Protein AF-A0A3D1CGH7-F1 (afdb_monomer_lite)

Sequence (88 aa):
MNEVIQKFRRAKLKGSVLIAYVNGKVEVIRSDSTRIDSFTPDITIGVYNAKADESQILEDILHHIEQYERIKAEQSKRLDAALGVLHS

Foldseek 3Di:
DVVLLVLCVVQQVPWKWWWFQDPNDIDIHHPPDPCVVVDDPLGTLDIDHNPDDPVVSVVSVVVVVVVVVVVVVVVVVVVVVVVVVVVD

pLDDT: mean 77.83, std 8.23, range [46.66, 89.19]

Radius of gyration: 16.79 Å; chains: 1; bounding box: 40×20×51 Å

Structure (mmCIF, N/CA/C/O backbone):
data_AF-A0A3D1CGH7-F1
#
_entry.id   AF-A0A3D1CGH7-F1
#
loop_
_atom_site.group_PDB
_atom_site.id
_atom_site.type_symbol
_atom_site.label_atom_id
_atom_site.label_alt_id
_atom_site.label_comp_id
_atom_site.label_asym_id
_atom_site.label_entity_id
_atom_site.label_seq_id
_atom_site.pdbx_PDB_ins_code
_atom_site.Cartn_x
_atom_site.Cartn_y
_atom_site.Cartn_z
_atom_site.occupancy
_atom_site.B_iso_or_equiv
_atom_site.auth_seq_id
_atom_site.auth_comp_id
_atom_site.auth_asym_id
_atom_site.auth_atom_id
_atom_site.pdbx_PDB_model_num
ATOM 1 N N . MET A 1 1 ? 3.639 11.616 3.250 1.00 62.81 1 MET A N 1
ATOM 2 C CA . MET A 1 1 ? 3.686 10.604 4.331 1.00 62.81 1 MET A CA 1
ATOM 3 C C . MET A 1 1 ? 2.749 10.927 5.496 1.00 62.81 1 MET A C 1
ATOM 5 O O . MET A 1 1 ? 1.880 10.121 5.793 1.00 62.81 1 MET A O 1
ATOM 9 N N . ASN A 1 2 ? 2.845 12.113 6.113 1.00 66.06 2 ASN A N 1
ATOM 10 C CA . ASN A 1 2 ? 2.073 12.449 7.322 1.00 66.06 2 ASN A CA 1
ATOM 11 C C . ASN A 1 2 ? 0.533 12.407 7.134 1.00 66.06 2 ASN A C 1
ATOM 13 O O . ASN A 1 2 ? -0.193 11.910 7.992 1.00 66.06 2 ASN A O 1
ATOM 17 N N . GLU A 1 3 ? 0.020 12.840 5.976 1.00 70.69 3 GLU A N 1
ATOM 18 C CA . GLU A 1 3 ? -1.419 12.760 5.653 1.00 70.69 3 GLU A CA 1
ATOM 19 C C . GLU A 1 3 ? -1.947 11.326 5.492 1.00 70.69 3 GLU A C 1
ATOM 21 O O . GLU A 1 3 ? -3.099 11.049 5.826 1.00 70.69 3 GLU A O 1
ATOM 26 N N . VAL A 1 4 ? -1.114 10.406 4.999 1.00 69.00 4 VAL A N 1
ATOM 27 C CA . VAL A 1 4 ? -1.478 8.991 4.817 1.00 69.00 4 VAL A CA 1
ATOM 28 C C . VAL A 1 4 ? -1.640 8.327 6.182 1.00 69.00 4 VAL A C 1
ATOM 30 O O . VAL A 1 4 ? -2.652 7.677 6.431 1.00 69.00 4 VAL A O 1
ATOM 33 N N . ILE A 1 5 ? -0.710 8.597 7.104 1.00 73.12 5 ILE A N 1
ATOM 34 C CA . ILE A 1 5 ? -0.755 8.111 8.491 1.00 73.12 5 ILE A CA 1
ATOM 35 C C . ILE A 1 5 ? -1.992 8.652 9.218 1.00 73.12 5 ILE A C 1
ATOM 37 O O . ILE A 1 5 ? -2.699 7.907 9.892 1.00 73.12 5 ILE A O 1
ATOM 41 N N . GLN A 1 6 ? -2.311 9.938 9.052 1.00 78.38 6 GLN A N 1
ATOM 42 C CA . GLN A 1 6 ? -3.509 10.549 9.640 1.00 78.38 6 GLN A CA 1
ATOM 43 C C . GLN A 1 6 ? -4.806 9.907 9.121 1.00 78.38 6 GLN A C 1
ATOM 45 O O . GLN A 1 6 ? -5.707 9.596 9.908 1.00 78.38 6 GLN A O 1
ATOM 50 N N . LYS A 1 7 ? -4.908 9.681 7.803 1.00 75.19 7 LYS A N 1
ATOM 51 C CA . LYS A 1 7 ? -6.057 8.995 7.189 1.00 75.19 7 LYS A CA 1
ATOM 52 C C . LYS A 1 7 ? -6.167 7.554 7.674 1.00 75.19 7 LYS A C 1
ATOM 54 O O . LYS A 1 7 ? -7.266 7.122 8.018 1.00 75.19 7 LYS A O 1
ATOM 59 N N . PHE A 1 8 ? -5.041 6.856 7.778 1.00 75.06 8 PHE A N 1
ATOM 60 C CA . PHE A 1 8 ? -4.972 5.512 8.334 1.00 75.06 8 PHE A CA 1
ATOM 61 C C . PHE A 1 8 ? -5.447 5.467 9.789 1.00 75.06 8 PHE A C 1
ATOM 63 O O . PHE A 1 8 ? -6.386 4.732 10.082 1.00 75.06 8 PHE A O 1
ATOM 70 N N . ARG A 1 9 ? -4.906 6.308 10.682 1.00 75.69 9 ARG A N 1
ATOM 71 C CA . ARG A 1 9 ? -5.334 6.399 12.093 1.00 75.69 9 ARG A CA 1
ATOM 72 C C . ARG A 1 9 ? -6.842 6.583 12.228 1.00 75.69 9 ARG A C 1
ATOM 74 O O . ARG A 1 9 ? -7.484 5.896 13.016 1.00 75.69 9 ARG A O 1
ATOM 81 N N . ARG A 1 10 ? -7.425 7.481 11.426 1.00 76.62 10 ARG A N 1
ATOM 82 C CA . ARG A 1 10 ? -8.877 7.730 11.421 1.00 76.62 10 ARG A CA 1
ATOM 83 C C . ARG A 1 10 ? -9.682 6.547 10.875 1.00 76.62 10 ARG A C 1
ATOM 85 O O . ARG A 1 10 ? -10.763 6.270 11.387 1.00 76.62 10 ARG A O 1
ATOM 92 N N . ALA A 1 11 ? -9.179 5.868 9.847 1.00 72.25 11 ALA A N 1
ATOM 93 C CA . ALA A 1 11 ? -9.836 4.721 9.223 1.00 72.25 11 ALA A CA 1
ATOM 94 C C . ALA A 1 11 ? -9.776 3.457 10.102 1.00 72.25 11 ALA A C 1
ATOM 96 O O . ALA A 1 11 ? -10.780 2.754 10.231 1.00 72.25 11 ALA A O 1
ATOM 97 N N . LYS A 1 12 ? -8.632 3.220 10.755 1.00 69.25 12 LYS A N 1
ATOM 98 C CA . LYS A 1 12 ? -8.317 2.069 11.613 1.00 69.25 12 LYS A CA 1
ATOM 99 C C . LYS A 1 12 ? -9.254 1.942 12.815 1.00 69.25 12 LYS A C 1
ATOM 101 O O . LYS A 1 12 ? -9.643 0.839 13.183 1.00 69.25 12 LYS A O 1
ATOM 106 N N . LEU A 1 13 ? -9.671 3.067 13.400 1.00 67.38 13 LEU A N 1
ATOM 107 C CA . LEU A 1 13 ? -10.596 3.089 14.543 1.00 67.38 13 LEU A CA 1
ATOM 108 C C . LEU A 1 13 ? -11.979 2.501 14.228 1.00 67.38 13 LEU A C 1
ATOM 110 O O . LEU A 1 13 ? -12.735 2.201 15.146 1.00 67.38 13 LEU A O 1
ATOM 114 N N . LYS A 1 14 ? -12.326 2.351 12.944 1.00 68.06 14 LYS A N 1
ATOM 115 C CA . LYS A 1 14 ? -13.649 1.902 12.504 1.00 68.06 14 LYS A CA 1
ATOM 116 C C . LYS A 1 14 ? -13.667 0.492 11.899 1.00 68.06 14 LYS A C 1
ATOM 118 O O . LYS A 1 14 ? -14.728 0.079 11.444 1.00 68.06 14 LYS A O 1
ATOM 123 N N . GLY A 1 15 ? -12.538 -0.225 11.851 1.00 76.12 15 GLY A N 1
ATOM 124 C CA . GLY A 1 15 ? -12.463 -1.582 11.291 1.00 76.12 15 GLY A CA 1
ATOM 125 C C . GLY A 1 15 ? -11.181 -1.859 10.500 1.00 76.12 15 GLY A C 1
ATOM 126 O O . GLY A 1 15 ? -10.112 -1.353 10.838 1.00 76.12 15 GLY A O 1
ATOM 127 N N . SER A 1 16 ? -11.288 -2.682 9.454 1.00 81.62 16 SER A N 1
ATOM 128 C CA . SER A 1 16 ? -10.173 -2.979 8.545 1.00 81.62 16 SER A CA 1
ATOM 129 C C . SER A 1 16 ? -10.003 -1.890 7.485 1.00 81.62 16 SER A C 1
ATOM 131 O O . SER A 1 16 ? -10.973 -1.253 7.056 1.00 81.62 16 SER A O 1
ATOM 133 N N . VAL A 1 17 ? -8.765 -1.689 7.053 1.00 85.38 17 VAL A N 1
ATOM 134 C CA . VAL A 1 17 ? -8.333 -0.651 6.123 1.00 85.38 17 VAL A CA 1
ATOM 135 C C . VAL A 1 17 ? -7.446 -1.294 5.065 1.00 85.38 17 VAL A C 1
ATOM 137 O O . VAL A 1 17 ? -6.488 -1.986 5.397 1.00 85.38 17 VAL A O 1
ATOM 140 N N . LEU A 1 18 ? -7.764 -1.063 3.800 1.00 86.50 18 LEU A N 1
ATOM 141 C CA . LEU A 1 18 ? -6.939 -1.431 2.661 1.00 86.50 18 LEU A CA 1
ATOM 142 C C . LEU A 1 18 ? -6.038 -0.249 2.302 1.00 86.50 18 LEU A C 1
ATOM 144 O O . LEU A 1 18 ? -6.494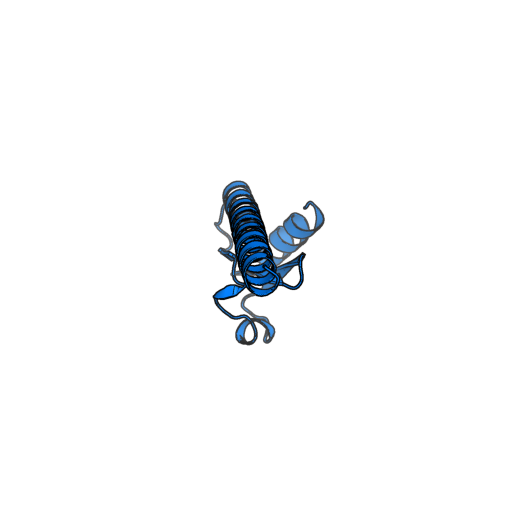 0.896 2.238 1.00 86.50 18 LEU A O 1
ATOM 148 N N . ILE A 1 19 ? -4.760 -0.528 2.081 1.00 87.56 19 ILE A N 1
ATOM 149 C CA . ILE A 1 19 ? -3.786 0.444 1.594 1.00 87.56 19 ILE A CA 1
ATOM 150 C C . ILE A 1 19 ? -3.345 0.004 0.206 1.00 87.56 19 ILE A C 1
ATOM 152 O O . ILE A 1 19 ? -2.991 -1.156 -0.005 1.00 87.56 19 ILE A O 1
ATOM 156 N N . ALA A 1 20 ? -3.379 0.935 -0.738 1.00 88.31 20 ALA A N 1
ATOM 157 C CA . ALA A 1 20 ? -3.050 0.681 -2.132 1.00 88.31 20 ALA A CA 1
ATOM 158 C C . ALA A 1 20 ? -2.204 1.811 -2.715 1.00 88.31 20 ALA A C 1
ATOM 160 O O . ALA A 1 20 ? -2.282 2.954 -2.260 1.00 88.31 20 ALA A O 1
ATOM 161 N N . TYR A 1 21 ? -1.415 1.497 -3.736 1.00 85.25 21 TYR A N 1
ATOM 162 C CA . TYR A 1 21 ? -0.610 2.454 -4.478 1.00 85.25 21 TYR A CA 1
ATOM 163 C C . TYR A 1 21 ? -1.196 2.662 -5.874 1.00 85.25 21 TYR A C 1
ATOM 165 O O . TYR A 1 21 ? -1.122 1.794 -6.737 1.00 85.25 21 TYR A O 1
ATOM 173 N N . VAL A 1 22 ? -1.801 3.827 -6.100 1.00 82.62 22 VAL A N 1
ATOM 174 C CA . VAL A 1 22 ? -2.521 4.146 -7.337 1.00 82.62 22 VAL A CA 1
ATOM 175 C C . VAL A 1 22 ? -1.972 5.427 -7.929 1.00 82.62 22 VAL A C 1
ATOM 177 O O . VAL A 1 22 ? -1.913 6.456 -7.257 1.00 82.62 22 VAL A O 1
ATOM 180 N N . ASN A 1 23 ? -1.586 5.384 -9.206 1.00 80.50 23 ASN A N 1
ATOM 181 C CA . ASN A 1 23 ? -1.139 6.560 -9.961 1.00 80.50 23 ASN A CA 1
ATOM 182 C C . ASN A 1 23 ? -0.063 7.388 -9.229 1.00 80.50 23 ASN A C 1
ATOM 184 O O . ASN A 1 23 ? -0.111 8.619 -9.212 1.00 80.50 23 ASN A O 1
ATOM 188 N N . GLY A 1 24 ? 0.892 6.716 -8.582 1.00 77.56 24 GLY A N 1
ATOM 189 C CA . GLY A 1 24 ? 1.980 7.379 -7.863 1.00 77.56 24 GLY A CA 1
ATOM 190 C C . GLY A 1 24 ? 1.633 7.849 -6.444 1.00 77.56 24 GLY A C 1
ATOM 191 O O . GLY A 1 24 ? 2.411 8.588 -5.840 1.00 77.56 24 GLY A O 1
ATOM 192 N N . LYS A 1 25 ? 0.463 7.481 -5.904 1.00 83.69 25 LYS A N 1
ATOM 193 C CA . LYS A 1 25 ? -0.017 7.929 -4.589 1.00 83.69 25 LYS A CA 1
ATOM 194 C C . LYS A 1 25 ? -0.505 6.762 -3.741 1.00 83.69 25 LYS A C 1
ATOM 196 O O . LYS A 1 25 ? -1.169 5.858 -4.232 1.00 83.69 25 LYS A O 1
ATOM 201 N N . VAL A 1 26 ? -0.230 6.832 -2.440 1.00 85.75 26 VAL A N 1
ATOM 202 C CA . VAL A 1 26 ? -0.785 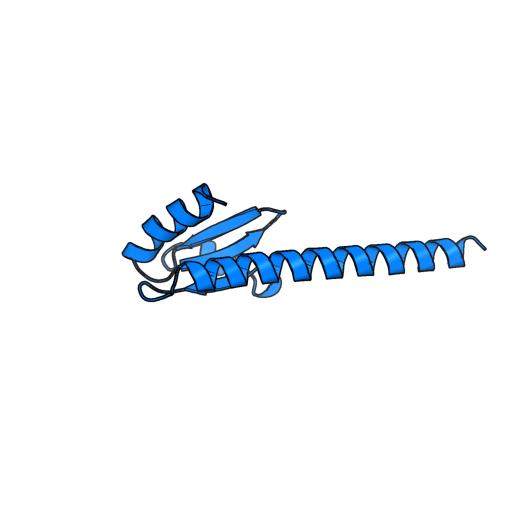5.891 -1.460 1.00 85.75 26 VAL A CA 1
ATOM 203 C C . VAL A 1 26 ? -2.211 6.317 -1.110 1.00 85.75 26 VAL A C 1
ATOM 205 O O . VAL A 1 26 ? -2.429 7.414 -0.585 1.00 85.75 26 VAL A O 1
ATOM 208 N N . GLU A 1 27 ? -3.177 5.449 -1.385 1.00 86.62 27 GLU A N 1
ATOM 209 C CA . GLU A 1 27 ? -4.568 5.590 -0.971 1.00 86.62 27 GLU A CA 1
ATOM 210 C C . GLU A 1 27 ? -4.889 4.681 0.218 1.00 86.62 27 GLU A C 1
ATOM 212 O O . GLU A 1 27 ? -4.366 3.578 0.360 1.00 86.62 27 GLU A O 1
ATOM 217 N N . VAL A 1 28 ? -5.773 5.179 1.083 1.00 85.75 28 VAL A N 1
ATOM 218 C CA . VAL A 1 28 ? -6.255 4.491 2.282 1.00 85.75 28 VAL A CA 1
ATOM 219 C C . VAL A 1 28 ? -7.764 4.344 2.141 1.00 85.75 28 VAL A C 1
ATOM 221 O O . VAL A 1 28 ? -8.487 5.345 2.145 1.00 85.75 28 VAL A O 1
ATOM 224 N N . ILE A 1 29 ? -8.240 3.110 2.013 1.00 85.62 29 ILE A N 1
ATOM 225 C CA . ILE A 1 29 ? -9.646 2.777 1.776 1.00 85.62 29 ILE A CA 1
ATOM 226 C C . ILE A 1 29 ? -10.172 1.967 2.952 1.00 85.62 29 ILE A C 1
ATOM 228 O O . ILE A 1 29 ? -9.516 1.063 3.459 1.00 85.62 29 ILE A O 1
ATOM 232 N N . ARG A 1 30 ? -11.373 2.294 3.420 1.00 83.94 30 ARG A N 1
ATOM 233 C CA . ARG A 1 30 ? -12.015 1.523 4.487 1.00 83.94 30 ARG A CA 1
ATOM 234 C C . ARG A 1 30 ? -12.652 0.260 3.912 1.00 83.94 30 ARG A C 1
ATOM 236 O O . ARG A 1 30 ? -13.177 0.290 2.805 1.00 83.94 30 ARG A O 1
ATOM 243 N N . SER A 1 31 ? -12.651 -0.814 4.695 1.00 76.75 31 SER A N 1
ATOM 244 C CA . SER A 1 31 ? -13.273 -2.095 4.322 1.00 76.75 31 SER A CA 1
ATOM 245 C C . SER A 1 31 ? -14.775 -2.023 4.044 1.00 76.75 31 SER A C 1
ATOM 247 O O . SER A 1 31 ? -15.282 -2.831 3.281 1.00 76.75 31 SER A O 1
ATOM 249 N N . ASP A 1 32 ? -15.479 -1.044 4.613 1.00 79.31 32 ASP A N 1
ATOM 250 C CA . ASP A 1 32 ? -16.905 -0.789 4.376 1.00 79.31 32 ASP A CA 1
ATOM 251 C C . ASP A 1 32 ? -17.169 0.127 3.166 1.00 79.31 32 ASP A C 1
ATOM 253 O O . ASP A 1 32 ? -18.304 0.536 2.926 1.00 79.31 32 ASP A O 1
ATOM 257 N N . SER A 1 33 ? -16.134 0.498 2.409 1.00 78.62 33 SER A N 1
ATOM 258 C CA . SER A 1 33 ? -16.286 1.310 1.205 1.00 78.62 33 SER A CA 1
ATOM 259 C C . SER A 1 33 ? -16.615 0.434 0.002 1.00 78.62 33 SER A C 1
ATOM 261 O O . SER A 1 33 ? -15.860 -0.476 -0.309 1.00 78.62 33 SER A O 1
ATOM 263 N N . THR A 1 34 ? -17.642 0.799 -0.769 1.00 78.94 34 THR A N 1
ATOM 264 C CA . THR A 1 34 ? -17.948 0.184 -2.079 1.00 78.94 34 THR A CA 1
ATOM 265 C C . THR A 1 34 ? -16.805 0.295 -3.091 1.00 78.94 34 THR A C 1
ATOM 267 O O . THR A 1 34 ? -16.785 -0.406 -4.095 1.00 78.94 34 THR A O 1
ATOM 270 N N . ARG A 1 35 ? -15.831 1.183 -2.844 1.00 77.19 35 ARG A N 1
ATOM 271 C CA . ARG A 1 35 ? -14.626 1.291 -3.668 1.00 77.19 35 ARG A CA 1
ATOM 272 C C . ARG A 1 35 ? -13.682 0.110 -3.476 1.00 77.19 35 ARG A C 1
ATOM 274 O O . ARG A 1 35 ? -12.846 -0.081 -4.348 1.00 77.19 35 ARG A O 1
ATOM 281 N N . ILE A 1 36 ? -13.775 -0.652 -2.380 1.00 74.31 36 ILE A N 1
ATOM 282 C CA . ILE A 1 36 ? -12.833 -1.744 -2.102 1.00 74.31 36 ILE A CA 1
ATOM 283 C C . ILE A 1 36 ? -12.865 -2.823 -3.189 1.00 74.31 36 ILE A C 1
ATOM 285 O O . ILE A 1 36 ? -11.814 -3.324 -3.570 1.00 74.31 36 ILE A O 1
ATOM 289 N N . ASP A 1 37 ? -14.040 -3.078 -3.769 1.00 74.75 37 ASP A N 1
ATOM 290 C CA . ASP A 1 37 ? -14.236 -4.055 -4.846 1.00 74.75 37 ASP A CA 1
ATOM 291 C C . ASP A 1 37 ? -13.574 -3.634 -6.171 1.00 74.75 37 ASP A C 1
ATOM 293 O O . ASP A 1 37 ? -13.407 -4.443 -7.077 1.00 74.75 37 ASP A O 1
ATOM 297 N N . SER A 1 38 ? -13.196 -2.357 -6.302 1.00 74.19 38 SER A N 1
ATOM 298 C CA . SER A 1 38 ? -12.533 -1.811 -7.495 1.00 74.19 38 SER A CA 1
ATOM 29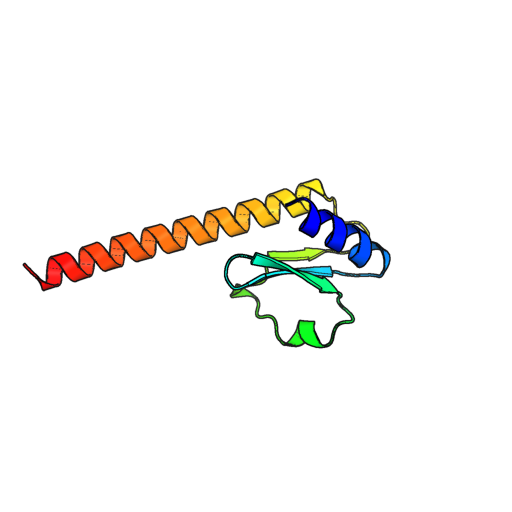9 C C . SER A 1 38 ? -11.003 -1.890 -7.436 1.00 74.19 38 SER A C 1
ATOM 301 O O . SER A 1 38 ? -10.345 -1.481 -8.392 1.00 74.19 38 SER A O 1
ATOM 303 N N . PHE A 1 39 ? -10.419 -2.359 -6.328 1.00 74.00 39 PHE A N 1
ATOM 304 C CA . PHE A 1 39 ? -8.967 -2.462 -6.176 1.00 74.00 39 PHE A CA 1
ATOM 305 C C . PHE A 1 39 ? -8.480 -3.866 -6.516 1.00 74.00 39 PHE A C 1
ATOM 307 O O . PHE A 1 39 ? -8.999 -4.862 -6.019 1.00 74.00 39 PHE A O 1
ATOM 314 N N . THR A 1 40 ? -7.453 -3.944 -7.360 1.00 74.62 40 THR A N 1
ATOM 315 C CA . THR A 1 40 ? -6.817 -5.209 -7.730 1.00 74.62 40 THR A CA 1
ATOM 316 C C . THR A 1 40 ? -5.651 -5.535 -6.788 1.00 74.62 40 THR A C 1
ATOM 318 O O . THR A 1 40 ? -5.062 -4.629 -6.186 1.00 74.62 40 THR A O 1
ATOM 321 N N . PRO A 1 41 ? -5.267 -6.819 -6.660 1.00 73.38 41 PRO A N 1
ATOM 322 C CA . PRO A 1 41 ? -4.124 -7.222 -5.837 1.00 73.38 41 PRO A CA 1
ATOM 323 C C . PRO A 1 41 ? -2.809 -6.551 -6.254 1.00 73.38 41 PRO A C 1
ATOM 325 O O . PRO A 1 41 ? -1.979 -6.261 -5.405 1.00 73.38 41 PRO A O 1
ATOM 328 N N . ASP A 1 42 ? -2.653 -6.256 -7.546 1.00 74.94 42 ASP A N 1
ATOM 329 C CA . ASP A 1 42 ? -1.431 -5.706 -8.148 1.00 74.94 42 ASP A CA 1
ATOM 330 C C . ASP A 1 42 ? -1.066 -4.304 -7.629 1.00 74.94 42 ASP A C 1
ATOM 332 O O . ASP A 1 42 ? 0.102 -3.948 -7.522 1.00 74.94 42 ASP A O 1
ATOM 336 N N . ILE A 1 43 ? -2.078 -3.521 -7.248 1.00 79.69 43 ILE A N 1
ATOM 337 C CA . ILE A 1 43 ? -1.923 -2.179 -6.667 1.00 79.69 43 ILE A CA 1
ATOM 338 C C . ILE A 1 43 ? -2.104 -2.181 -5.146 1.00 79.69 43 ILE A C 1
ATOM 340 O O . ILE A 1 43 ? -2.048 -1.126 -4.514 1.00 79.69 43 ILE A O 1
ATOM 344 N N . THR A 1 44 ? -2.389 -3.339 -4.547 1.00 86.25 44 THR A N 1
ATOM 345 C CA . THR A 1 44 ? -2.660 -3.458 -3.114 1.00 86.25 44 THR A CA 1
ATOM 346 C C . THR A 1 44 ? -1.352 -3.651 -2.360 1.00 86.25 44 THR A C 1
ATOM 348 O O . THR A 1 44 ? -0.624 -4.609 -2.590 1.00 86.25 44 THR A O 1
ATOM 351 N N . ILE A 1 45 ? -1.080 -2.752 -1.415 1.00 87.44 45 ILE A N 1
ATOM 352 C CA . ILE A 1 45 ? 0.065 -2.870 -0.507 1.00 87.44 45 ILE A CA 1
ATOM 353 C C . ILE A 1 45 ? -0.280 -3.869 0.601 1.00 87.44 45 ILE A C 1
ATOM 355 O O . ILE A 1 45 ? 0.492 -4.777 0.886 1.00 87.44 45 ILE A O 1
ATOM 359 N N . GLY A 1 46 ? -1.465 -3.729 1.203 1.00 86.56 46 GLY A N 1
ATOM 360 C CA . GLY A 1 46 ? -1.899 -4.618 2.275 1.00 86.56 46 GLY A CA 1
ATOM 361 C C . GLY A 1 46 ? -3.263 -4.268 2.861 1.00 86.56 46 GLY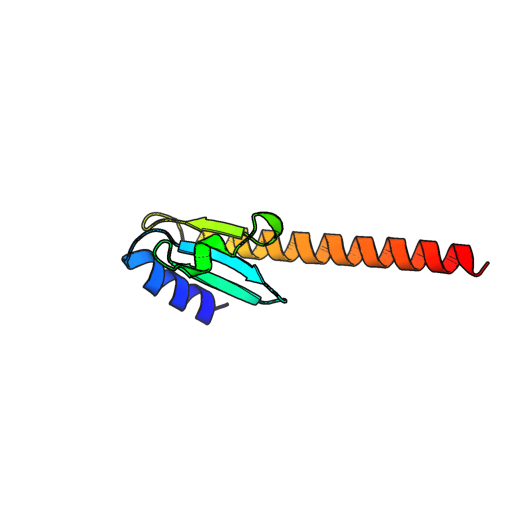 A C 1
ATOM 362 O O . GLY A 1 46 ? -3.830 -3.201 2.606 1.00 86.56 46 GLY A O 1
ATOM 363 N N . VAL A 1 47 ? -3.789 -5.188 3.672 1.00 85.31 47 VAL A N 1
ATOM 364 C CA . VAL A 1 47 ? -5.030 -5.012 4.436 1.00 85.31 47 VAL A CA 1
ATOM 365 C C . VAL A 1 47 ? -4.709 -5.100 5.920 1.00 85.31 47 VAL A C 1
ATOM 367 O O . VAL A 1 47 ? -4.227 -6.117 6.412 1.00 85.31 47 VAL A O 1
ATOM 370 N N . TYR A 1 48 ? -5.015 -4.032 6.645 1.00 86.19 48 TYR A N 1
ATOM 371 C CA . TYR A 1 48 ? -4.635 -3.848 8.039 1.00 86.19 48 TYR A CA 1
ATOM 372 C C . TYR A 1 48 ? -5.868 -3.637 8.905 1.00 86.19 48 TYR A C 1
ATOM 374 O O . TYR A 1 48 ? -6.831 -2.992 8.501 1.00 86.19 48 TYR A O 1
ATOM 382 N N . ASN A 1 49 ? -5.855 -4.167 10.122 1.00 81.25 49 ASN A N 1
ATOM 383 C CA . ASN A 1 49 ? -6.960 -4.024 11.067 1.00 81.25 49 ASN A CA 1
ATOM 384 C C . ASN A 1 49 ? -6.610 -3.050 12.205 1.00 81.25 49 ASN A C 1
ATOM 386 O O . ASN A 1 49 ? -5.510 -2.497 12.281 1.00 81.25 49 ASN A O 1
ATOM 390 N N . ALA A 1 50 ? -7.541 -2.887 13.146 1.00 71.75 50 ALA A N 1
ATOM 391 C CA . ALA A 1 50 ? -7.375 -2.043 14.327 1.00 71.75 50 ALA A CA 1
ATOM 392 C C . ALA A 1 50 ? -6.194 -2.414 15.250 1.00 71.75 50 ALA A C 1
ATOM 394 O O . ALA A 1 50 ? -5.849 -1.636 16.135 1.00 71.75 50 ALA A O 1
ATOM 395 N N . LYS A 1 51 ? -5.543 -3.562 15.048 1.00 79.38 51 LYS A N 1
ATOM 396 C CA . LYS A 1 51 ? -4.399 -4.028 15.842 1.00 79.38 51 LYS A CA 1
ATOM 397 C C . LYS A 1 51 ? -3.056 -3.900 15.116 1.00 79.38 51 LYS A C 1
ATOM 399 O O . LYS A 1 51 ? -2.034 -4.097 15.755 1.00 79.38 51 LYS A O 1
ATOM 404 N N . ALA A 1 52 ? -3.045 -3.565 13.824 1.00 79.88 52 ALA A N 1
ATOM 405 C CA . ALA A 1 52 ? -1.816 -3.495 13.033 1.00 79.88 52 ALA A CA 1
ATOM 406 C C . ALA A 1 52 ? -0.884 -2.367 13.508 1.00 79.88 52 ALA A C 1
ATOM 408 O O . ALA A 1 52 ? -1.355 -1.256 13.769 1.00 79.88 52 ALA A O 1
ATOM 409 N N . ASP A 1 53 ? 0.415 -2.640 13.625 1.00 83.75 53 ASP A N 1
ATOM 410 C CA . ASP A 1 53 ? 1.403 -1.646 14.054 1.00 83.75 53 ASP A CA 1
ATOM 411 C C . ASP A 1 53 ? 1.653 -0.595 12.964 1.00 83.75 53 ASP A C 1
ATOM 413 O O . ASP A 1 53 ? 1.744 -0.916 11.781 1.00 83.75 53 ASP A O 1
ATOM 417 N N . GLU A 1 54 ? 1.747 0.679 13.350 1.00 79.12 54 GLU A N 1
ATOM 418 C CA . GLU A 1 54 ? 1.918 1.771 12.382 1.00 79.12 54 GLU A CA 1
ATOM 419 C C . GLU A 1 54 ? 3.293 1.754 11.713 1.00 79.12 54 GLU A C 1
ATOM 421 O O . GLU A 1 54 ? 3.401 2.119 10.544 1.00 79.12 54 GLU A O 1
ATOM 426 N N . SER A 1 55 ? 4.329 1.327 12.436 1.00 83.12 55 SER A N 1
ATOM 427 C CA . SER A 1 55 ? 5.696 1.251 11.918 1.00 83.12 55 SER A CA 1
ATOM 428 C C . SER A 1 55 ? 5.799 0.148 10.874 1.00 83.12 55 SER A C 1
ATOM 430 O O . SER A 1 55 ? 6.341 0.383 9.799 1.00 83.12 55 SER A O 1
ATOM 432 N N . GLN A 1 56 ? 5.195 -1.012 11.149 1.00 83.44 56 GLN A N 1
ATOM 433 C CA . GLN A 1 56 ? 5.139 -2.126 10.200 1.00 83.44 56 GLN A CA 1
ATOM 434 C C . GLN A 1 56 ? 4.431 -1.728 8.898 1.00 83.44 56 GLN A C 1
ATOM 436 O O . GLN A 1 56 ? 4.921 -1.997 7.809 1.00 83.44 56 GLN A O 1
ATOM 441 N N . ILE A 1 57 ? 3.306 -1.020 9.000 1.00 81.50 57 ILE A N 1
ATOM 442 C CA . ILE A 1 57 ? 2.570 -0.539 7.823 1.00 81.50 57 ILE A CA 1
ATOM 443 C C . ILE A 1 57 ? 3.415 0.427 6.994 1.00 81.50 57 ILE A C 1
ATOM 445 O O . ILE A 1 57 ? 3.377 0.398 5.767 1.00 81.50 57 ILE A O 1
ATOM 449 N N . LEU A 1 58 ? 4.148 1.321 7.655 1.00 83.31 58 LEU A N 1
ATOM 450 C CA . LEU A 1 58 ? 5.024 2.258 6.961 1.00 83.31 58 LEU A CA 1
ATOM 451 C C . LEU A 1 58 ? 6.170 1.544 6.251 1.00 83.31 58 LEU A C 1
ATOM 453 O O . LEU A 1 58 ? 6.502 1.931 5.133 1.00 83.31 58 LEU A O 1
ATOM 457 N N . GLU A 1 59 ? 6.733 0.514 6.875 1.00 87.19 59 GLU A N 1
ATOM 458 C CA . GLU A 1 59 ? 7.751 -0.334 6.263 1.00 87.19 59 GLU A CA 1
ATOM 459 C C . GLU A 1 59 ? 7.202 -1.045 5.021 1.00 87.19 59 GLU A C 1
ATOM 461 O O . GLU A 1 59 ? 7.810 -0.948 3.959 1.00 87.19 59 GLU A O 1
ATOM 466 N N . ASP A 1 60 ? 6.005 -1.633 5.099 1.00 86.56 60 ASP A N 1
ATOM 467 C CA . ASP A 1 60 ? 5.347 -2.279 3.956 1.00 86.56 60 ASP A CA 1
ATOM 468 C C . ASP A 1 60 ? 5.089 -1.295 2.802 1.00 86.56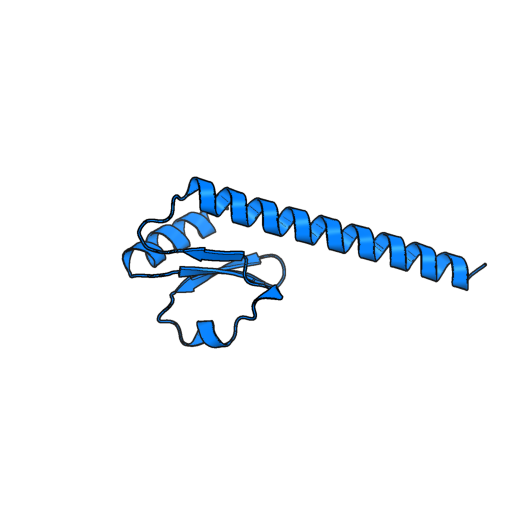 60 ASP A C 1
ATOM 470 O O . ASP A 1 60 ? 5.334 -1.609 1.635 1.00 86.56 60 ASP A O 1
ATOM 474 N N . ILE A 1 61 ? 4.616 -0.079 3.114 1.00 84.81 61 ILE A N 1
ATOM 475 C CA . ILE A 1 61 ? 4.382 0.977 2.116 1.00 84.81 61 ILE A CA 1
ATOM 476 C C . ILE A 1 61 ? 5.691 1.355 1.423 1.00 84.81 61 ILE A C 1
ATOM 478 O O . ILE A 1 61 ? 5.729 1.444 0.195 1.00 84.81 61 ILE A O 1
ATOM 482 N N . LEU A 1 62 ? 6.745 1.613 2.199 1.00 86.12 62 LEU A N 1
ATOM 483 C CA . LEU A 1 62 ? 8.051 1.991 1.663 1.00 86.12 62 LEU A CA 1
ATOM 484 C C . LEU A 1 62 ? 8.621 0.869 0.799 1.00 86.12 62 LEU A C 1
ATOM 486 O O . LEU A 1 62 ? 8.980 1.116 -0.350 1.00 86.12 62 LEU A O 1
ATOM 490 N N . HIS A 1 63 ? 8.588 -0.363 1.305 1.00 89.19 63 HIS A N 1
ATOM 491 C CA . HIS A 1 63 ? 9.084 -1.527 0.591 1.00 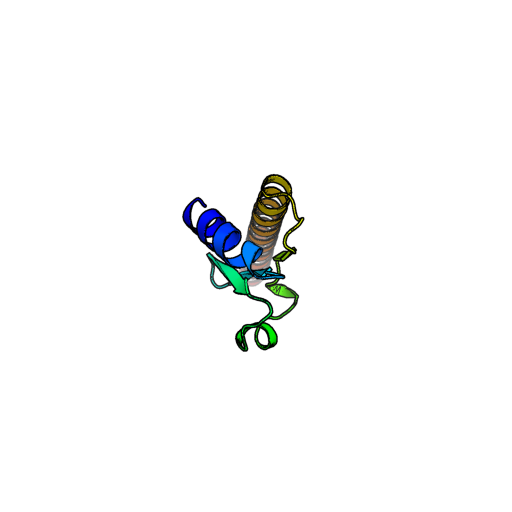89.19 63 HIS A CA 1
ATOM 492 C C . HIS A 1 63 ? 8.355 -1.728 -0.740 1.00 89.19 63 HIS A C 1
ATOM 494 O O . HIS A 1 63 ? 8.990 -1.948 -1.769 1.00 89.19 63 HIS A O 1
ATOM 500 N N . HIS A 1 64 ? 7.026 -1.606 -0.756 1.00 85.88 64 HIS A N 1
ATOM 501 C CA . HIS A 1 64 ? 6.246 -1.756 -1.982 1.00 85.88 64 HIS A CA 1
ATOM 502 C C . HIS A 1 64 ? 6.578 -0.670 -3.017 1.00 85.88 64 HIS A C 1
ATOM 504 O O . HIS A 1 64 ? 6.722 -0.971 -4.203 1.00 85.88 64 HIS A O 1
ATOM 510 N N . ILE A 1 65 ? 6.750 0.585 -2.583 1.00 82.62 65 ILE A N 1
ATOM 511 C CA . ILE A 1 65 ? 7.152 1.687 -3.471 1.00 82.62 65 ILE A CA 1
ATOM 512 C C . ILE A 1 65 ? 8.556 1.440 -4.035 1.00 82.62 65 ILE A C 1
ATOM 514 O O . ILE A 1 65 ? 8.749 1.564 -5.242 1.00 82.62 65 ILE A O 1
ATOM 518 N N . GLU A 1 66 ? 9.519 1.042 -3.201 1.00 85.75 66 GLU A N 1
ATOM 519 C CA . GLU A 1 66 ? 10.887 0.745 -3.644 1.00 85.75 66 GLU A CA 1
ATOM 520 C C . GLU A 1 66 ? 10.928 -0.408 -4.655 1.00 85.75 66 GLU A C 1
ATOM 522 O O . GLU A 1 66 ? 11.619 -0.321 -5.674 1.00 85.75 66 GLU A O 1
ATOM 527 N N . GLN A 1 67 ? 10.158 -1.476 -4.418 1.00 84.00 67 GLN A N 1
ATOM 528 C CA . GLN A 1 67 ? 10.015 -2.578 -5.374 1.00 84.00 67 GLN A CA 1
ATOM 529 C C . GLN A 1 67 ? 9.438 -2.082 -6.702 1.00 84.00 67 GLN A C 1
ATOM 531 O O . GLN A 1 67 ? 9.974 -2.400 -7.766 1.00 84.00 67 GLN A O 1
ATOM 536 N N . TYR A 1 68 ? 8.388 -1.261 -6.653 1.00 80.75 68 TYR A N 1
ATOM 537 C CA . TYR A 1 68 ? 7.762 -0.699 -7.846 1.00 80.75 68 TYR A CA 1
ATOM 538 C C . TYR A 1 68 ? 8.731 0.185 -8.650 1.00 80.75 68 TYR A C 1
ATOM 540 O O . TYR A 1 68 ? 8.855 0.027 -9.868 1.00 80.75 68 TYR A O 1
ATOM 548 N N . GLU A 1 69 ? 9.471 1.081 -7.990 1.00 80.88 69 GLU A N 1
ATOM 549 C CA . GLU A 1 69 ? 10.469 1.931 -8.649 1.00 80.88 69 GLU A CA 1
ATOM 550 C C . GLU A 1 69 ? 11.614 1.112 -9.252 1.00 80.88 69 GLU A C 1
ATOM 552 O O . GLU A 1 69 ? 12.037 1.378 -10.382 1.00 80.88 69 GLU A O 1
ATOM 557 N N . ARG A 1 70 ? 12.071 0.068 -8.552 1.00 81.38 70 ARG A N 1
ATOM 558 C CA . ARG A 1 70 ? 13.106 -0.840 -9.050 1.00 81.38 70 ARG A CA 1
ATOM 559 C C . ARG A 1 70 ? 12.651 -1.595 -10.298 1.00 81.38 70 ARG A C 1
ATOM 561 O O . ARG A 1 70 ? 13.394 -1.633 -11.279 1.00 81.38 70 ARG A O 1
ATOM 568 N N . ILE A 1 71 ? 11.439 -2.154 -10.289 1.00 80.31 71 ILE A N 1
ATOM 569 C CA . ILE A 1 71 ? 10.864 -2.864 -11.442 1.00 80.31 71 ILE A CA 1
ATOM 570 C C . ILE A 1 71 ? 10.719 -1.911 -12.628 1.00 80.31 71 ILE A C 1
ATOM 572 O O . ILE A 1 71 ? 11.127 -2.247 -13.739 1.00 80.31 71 ILE A O 1
ATOM 576 N N . LYS A 1 72 ? 10.203 -0.699 -12.402 1.00 77.62 72 LYS A N 1
ATOM 577 C CA . LYS A 1 72 ? 10.040 0.308 -13.456 1.00 77.62 72 LYS A CA 1
ATOM 578 C C . LYS A 1 72 ? 11.383 0.731 -14.060 1.00 77.62 72 LYS A C 1
ATOM 580 O O . LYS A 1 72 ? 11.504 0.831 -15.281 1.00 77.62 72 LYS A O 1
ATOM 585 N N . ALA A 1 73 ? 12.405 0.942 -13.230 1.00 77.75 73 ALA A N 1
ATOM 586 C CA . ALA A 1 73 ? 13.752 1.264 -13.693 1.00 77.75 73 ALA A CA 1
ATOM 587 C C . ALA A 1 73 ? 14.372 0.113 -14.503 1.00 77.75 73 ALA A C 1
ATOM 589 O O . ALA A 1 73 ? 15.024 0.348 -15.520 1.00 77.75 73 ALA A O 1
ATOM 590 N N . GLU A 1 74 ? 14.154 -1.134 -14.084 1.00 82.62 74 GLU A N 1
ATOM 591 C CA . GLU A 1 74 ? 14.642 -2.308 -14.806 1.00 82.62 74 GLU A CA 1
ATOM 592 C C . GLU A 1 74 ? 13.916 -2.507 -16.144 1.00 82.62 74 GLU A C 1
ATOM 594 O O . GLU A 1 74 ? 14.559 -2.786 -17.157 1.00 82.62 74 GLU A O 1
ATOM 599 N N . GLN A 1 75 ? 12.599 -2.290 -16.184 1.00 75.44 75 GLN A N 1
ATOM 600 C CA . GLN A 1 75 ? 11.820 -2.297 -17.422 1.00 75.44 75 GLN A CA 1
ATOM 601 C C . GLN A 1 75 ? 12.284 -1.210 -18.394 1.00 75.44 75 GLN A C 1
ATOM 603 O O . GLN A 1 75 ? 12.446 -1.504 -19.576 1.00 75.44 75 GLN A O 1
ATOM 608 N N . SER A 1 76 ? 12.567 0.005 -17.906 1.00 72.25 76 SER A N 1
ATOM 609 C CA . SER A 1 76 ? 13.121 1.078 -18.742 1.00 72.25 76 SER A CA 1
ATOM 610 C C . SER A 1 76 ? 14.460 0.662 -19.345 1.00 72.25 76 SER A C 1
ATOM 612 O O . SER A 1 76 ? 14.606 0.685 -20.558 1.00 72.25 76 SER A O 1
ATOM 614 N N . LYS A 1 77 ? 15.400 0.155 -18.532 1.00 79.12 77 LYS A N 1
ATOM 615 C CA . LYS A 1 77 ? 16.708 -0.315 -19.026 1.00 79.12 77 LYS A CA 1
ATOM 616 C C . LYS A 1 77 ? 16.586 -1.408 -20.087 1.00 79.12 77 LYS A C 1
ATOM 618 O O . LYS A 1 77 ? 17.330 -1.395 -21.063 1.00 79.12 77 LYS A O 1
ATOM 623 N N . ARG A 1 78 ? 15.667 -2.363 -19.900 1.00 74.81 78 ARG A N 1
ATOM 624 C CA . ARG A 1 78 ? 15.404 -3.422 -20.889 1.00 74.81 78 ARG A CA 1
ATOM 625 C C . ARG A 1 78 ? 14.824 -2.851 -22.183 1.00 74.81 78 ARG A C 1
ATOM 627 O O . ARG A 1 78 ? 15.211 -3.302 -23.256 1.00 74.81 78 ARG A O 1
ATOM 634 N N . LEU A 1 79 ? 13.927 -1.872 -22.084 1.00 76.06 79 LEU A N 1
ATOM 635 C CA . LEU A 1 79 ? 13.332 -1.201 -23.238 1.00 76.06 79 LEU A CA 1
ATOM 636 C C . LEU A 1 79 ? 14.375 -0.386 -24.012 1.00 76.06 79 LEU A C 1
ATOM 638 O O . LEU A 1 79 ? 14.468 -0.534 -25.226 1.00 76.06 79 LEU A O 1
ATOM 642 N N . ASP A 1 80 ? 15.193 0.405 -23.317 1.00 74.12 80 ASP A N 1
ATOM 643 C CA . ASP A 1 80 ? 16.304 1.161 -23.903 1.00 74.12 80 ASP A CA 1
ATOM 644 C C . ASP A 1 80 ? 17.303 0.227 -24.607 1.00 74.12 80 ASP A C 1
ATOM 646 O O . ASP A 1 80 ? 17.717 0.491 -25.735 1.00 74.12 80 ASP A O 1
ATOM 650 N N . ALA A 1 81 ? 17.634 -0.916 -23.994 1.00 74.00 81 ALA A N 1
ATOM 651 C CA . ALA A 1 81 ? 18.489 -1.927 -24.614 1.00 74.00 81 ALA A CA 1
ATOM 652 C C . ALA A 1 81 ? 17.850 -2.550 -25.870 1.00 74.00 81 ALA A C 1
ATOM 654 O O . ALA A 1 81 ? 18.521 -2.697 -26.888 1.00 74.00 81 ALA A O 1
ATOM 655 N N . ALA A 1 82 ? 16.557 -2.886 -25.833 1.00 72.44 82 ALA A N 1
ATOM 656 C CA . ALA A 1 82 ? 15.847 -3.446 -26.984 1.00 72.44 82 ALA A CA 1
ATOM 657 C C . ALA A 1 82 ? 15.718 -2.440 -28.143 1.00 72.44 82 ALA A C 1
ATOM 659 O O . ALA A 1 82 ? 15.893 -2.808 -29.303 1.00 72.44 82 ALA A O 1
ATOM 660 N N . LEU A 1 83 ? 15.458 -1.166 -27.836 1.00 72.19 83 LEU A N 1
ATOM 661 C CA . LEU A 1 83 ? 15.395 -0.086 -28.823 1.00 72.19 83 LEU A CA 1
ATOM 662 C C . LEU A 1 83 ? 16.775 0.243 -29.409 1.00 72.19 83 LEU A C 1
ATOM 664 O O . LEU A 1 83 ? 16.871 0.508 -30.605 1.00 72.19 83 LEU A O 1
ATOM 668 N N . GLY A 1 84 ? 17.839 0.186 -28.602 1.00 64.75 84 GLY A N 1
ATOM 669 C CA . GLY A 1 84 ? 19.220 0.352 -29.065 1.00 64.75 84 GLY A CA 1
ATOM 670 C C . GLY A 1 84 ? 19.692 -0.780 -29.984 1.00 64.75 84 GLY A C 1
ATOM 671 O O . GLY A 1 84 ? 20.382 -0.522 -30.966 1.00 64.75 84 GLY A O 1
ATOM 672 N N . VAL A 1 85 ? 19.267 -2.021 -29.721 1.00 58.38 85 VAL A N 1
ATOM 673 C CA . VAL A 1 85 ? 19.549 -3.185 -30.585 1.00 58.38 85 VAL A CA 1
ATOM 674 C C . VAL A 1 85 ? 18.764 -3.135 -31.901 1.00 58.38 85 VAL A C 1
ATOM 676 O O . VAL A 1 85 ? 19.276 -3.580 -32.918 1.00 58.38 85 VAL A O 1
ATOM 679 N N . LEU A 1 86 ? 17.551 -2.574 -31.919 1.00 57.03 86 LEU A N 1
ATOM 680 C CA . LEU A 1 86 ? 16.759 -2.408 -33.149 1.00 57.03 86 LEU A CA 1
ATOM 681 C C . LEU A 1 86 ? 17.278 -1.300 -34.085 1.00 57.03 86 LEU A C 1
ATOM 683 O O . LEU A 1 86 ? 16.945 -1.313 -35.267 1.00 57.03 86 LEU A O 1
ATOM 687 N N . HIS A 1 87 ? 18.053 -0.342 -33.567 1.00 47.41 87 HIS A N 1
ATOM 688 C CA . HIS A 1 87 ? 18.627 0.771 -34.338 1.00 47.41 87 HIS A CA 1
ATOM 689 C C . HIS A 1 87 ? 20.106 0.579 -34.732 1.00 47.41 87 HIS A C 1
ATOM 691 O O . HIS A 1 87 ? 20.687 1.502 -35.306 1.00 47.41 87 HIS A O 1
ATOM 697 N N . SER A 1 88 ? 20.705 -0.579 -34.430 1.00 46.66 88 SER A N 1
ATOM 698 C CA . SER A 1 88 ? 22.090 -0.938 -34.793 1.00 46.66 88 SER A CA 1
ATOM 699 C C . SER A 1 88 ? 22.108 -1.971 -35.915 1.00 46.66 88 SER A C 1
ATOM 701 O O . SER A 1 88 ? 22.973 -1.848 -36.808 1.00 46.66 88 SER A O 1
#

Secondary structure (DSSP, 8-state):
-HHHHHHHHHHHTTS-EEEEEETTEEEEEETT-TTGGG--GGGEEEEE-TT--HHHHHHHHHHHHHHHHHHHHHHHHHHHHHHHHHT-